Protein AF-A0A9P8Y3V1-F1 (afdb_monomer_lite)

Secondary structure (DSSP, 8-state):
----------SS-S------EEEEEEEEEETTEEEEEEEEEETTT--EEEESS--PPBT--EEEEEEETTS-EEEEEEEE-TTS-EEEE-TTTTTS-EEEE-SSSPEEE---

Foldseek 3Di:
DDDDPPDPPPDPDDDLQAFFWKWAWAFDQDPVGTFTKIWIAGPVVRKIWIWGRDDADAPDKDKTWIAIPPGDIFIKIWHAHPQRKIWIFRPCPRSGDIDIGHDNDIDGDHDD

Radius of gyration: 18.42 Å; chains: 1; bounding box: 37×36×63 Å

Structure (mmCIF, N/CA/C/O backbone):
data_AF-A0A9P8Y3V1-F1
#
_entry.id   AF-A0A9P8Y3V1-F1
#
loop_
_atom_site.group_PDB
_atom_site.id
_atom_site.type_symbol
_atom_site.label_atom_id
_atom_site.label_alt_id
_a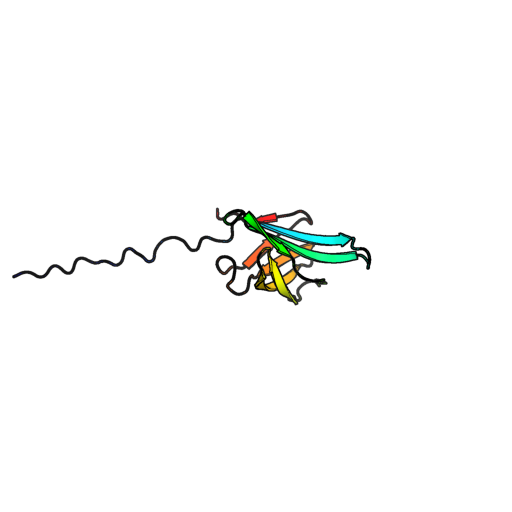tom_site.label_comp_id
_atom_site.label_asym_id
_atom_site.label_entity_id
_atom_site.label_seq_id
_atom_site.pdbx_PDB_ins_code
_atom_site.Cartn_x
_atom_site.Cartn_y
_atom_site.Cartn_z
_atom_site.occupancy
_atom_site.B_iso_or_equiv
_atom_site.auth_seq_id
_atom_site.auth_comp_id
_atom_site.auth_asym_id
_atom_site.auth_atom_id
_atom_site.pdbx_PDB_model_num
ATOM 1 N N . MET A 1 1 ? -26.034 -18.910 51.203 1.00 37.66 1 MET A N 1
ATOM 2 C CA . MET A 1 1 ? -26.224 -17.896 50.142 1.00 37.66 1 MET A CA 1
ATOM 3 C C . MET A 1 1 ? -25.480 -18.393 48.908 1.00 37.66 1 MET A C 1
ATOM 5 O O . MET A 1 1 ? -24.296 -18.677 49.018 1.00 37.66 1 MET A O 1
ATOM 9 N N . LYS A 1 2 ? -26.186 -18.654 47.800 1.00 36.78 2 LYS A N 1
ATOM 10 C CA . LYS A 1 2 ? -25.621 -19.225 46.563 1.00 36.78 2 LYS A CA 1
ATOM 11 C C . LYS A 1 2 ? -25.030 -18.093 45.716 1.00 36.78 2 LYS A C 1
ATOM 13 O O . LYS A 1 2 ? -25.787 -17.283 45.194 1.00 36.78 2 LYS A O 1
ATOM 18 N N . ALA A 1 3 ? -23.707 -18.036 45.593 1.00 43.38 3 ALA A N 1
ATOM 19 C CA . ALA A 1 3 ? -23.037 -17.132 44.664 1.00 43.38 3 ALA A CA 1
ATOM 20 C C . ALA A 1 3 ? -23.077 -17.749 43.257 1.00 43.38 3 ALA A C 1
ATOM 22 O O . ALA A 1 3 ? -22.376 -18.719 42.983 1.00 43.38 3 ALA A O 1
ATOM 23 N N . SER A 1 4 ? -23.932 -17.214 42.383 1.00 46.34 4 SER A N 1
ATOM 24 C CA . SER A 1 4 ? -23.849 -17.477 40.944 1.00 46.34 4 SER A CA 1
ATOM 25 C C . SER A 1 4 ? -22.900 -16.450 40.335 1.00 46.34 4 SER A C 1
ATOM 27 O O . SER A 1 4 ? -23.294 -15.311 40.099 1.00 46.34 4 SER A O 1
ATOM 29 N N . LEU A 1 5 ? -21.645 -16.840 40.105 1.00 47.81 5 LEU A N 1
ATOM 30 C CA . LEU A 1 5 ? -20.755 -16.123 39.194 1.00 47.81 5 LEU A CA 1
ATOM 31 C C . LEU A 1 5 ? -21.188 -16.465 37.766 1.00 47.81 5 LEU A C 1
ATOM 33 O O . LEU A 1 5 ? -20.712 -17.424 37.164 1.00 47.81 5 LEU A O 1
ATOM 37 N N . ALA A 1 6 ? -22.159 -15.707 37.259 1.00 50.81 6 ALA A N 1
ATOM 38 C CA . ALA A 1 6 ? -22.526 -15.725 35.855 1.00 50.81 6 ALA A CA 1
ATOM 39 C C . ALA A 1 6 ? -21.402 -15.062 35.044 1.00 50.81 6 ALA A C 1
ATOM 41 O O . ALA A 1 6 ? -21.209 -13.852 35.067 1.00 50.81 6 ALA A O 1
ATOM 42 N N . THR A 1 7 ? -20.627 -15.922 34.398 1.00 52.41 7 THR A N 1
ATOM 43 C CA . THR A 1 7 ? -19.910 -15.783 33.130 1.00 52.41 7 THR A CA 1
ATOM 44 C C . THR A 1 7 ? -20.125 -14.460 32.372 1.00 52.41 7 THR A C 1
ATOM 46 O O . THR A 1 7 ? -20.916 -14.393 31.436 1.00 52.41 7 THR A O 1
ATOM 49 N N . SER A 1 8 ? -19.346 -13.425 32.689 1.00 48.59 8 SER A N 1
ATOM 50 C CA . SER A 1 8 ? -19.129 -12.277 31.792 1.00 48.59 8 SER A CA 1
ATOM 51 C C . SER A 1 8 ? -17.883 -12.525 30.941 1.00 48.59 8 SER A C 1
ATOM 53 O O . SER A 1 8 ? -16.865 -11.858 31.091 1.00 48.59 8 SER A O 1
ATOM 55 N N . LEU A 1 9 ? -17.955 -13.529 30.064 1.00 46.97 9 LEU A N 1
ATOM 56 C CA . LEU A 1 9 ? -16.951 -13.801 29.027 1.00 46.97 9 LEU A CA 1
ATOM 57 C C . LEU A 1 9 ? -17.579 -13.595 27.636 1.00 46.97 9 LEU A C 1
ATOM 59 O O . LEU A 1 9 ? -17.531 -14.465 26.776 1.00 46.97 9 LEU A O 1
ATOM 63 N N . ALA A 1 10 ? -18.241 -12.453 27.442 1.00 45.28 10 ALA A N 1
ATOM 64 C CA . ALA A 1 10 ? -18.949 -12.103 26.206 1.00 45.28 10 ALA A CA 1
ATOM 65 C C . ALA A 1 10 ? -18.579 -10.694 25.704 1.00 45.28 10 ALA A C 1
ATOM 67 O O . ALA A 1 10 ? -19.444 -9.934 25.286 1.00 45.28 10 ALA A O 1
ATOM 68 N N . ALA A 1 11 ? -17.296 -10.323 25.774 1.00 45.16 11 ALA A N 1
ATOM 69 C CA . ALA A 1 11 ? -16.810 -9.034 25.262 1.00 45.16 11 ALA A CA 1
ATOM 70 C C . ALA A 1 11 ? -15.463 -9.129 24.521 1.00 45.16 11 ALA A C 1
ATOM 72 O O . ALA A 1 11 ? -14.734 -8.148 24.445 1.00 45.16 11 ALA A O 1
ATOM 73 N N . LEU A 1 12 ? -15.117 -10.304 23.981 1.00 40.50 12 LEU A N 1
ATOM 74 C CA . LEU A 1 12 ? -13.928 -10.476 23.134 1.00 40.50 12 LEU A CA 1
ATOM 75 C C . LEU A 1 12 ? -14.242 -11.283 21.863 1.00 40.50 12 LEU A C 1
ATOM 77 O O . LEU A 1 12 ? -13.436 -12.083 21.399 1.00 40.50 12 LEU A O 1
ATOM 81 N N . VAL A 1 13 ? -15.451 -11.116 21.322 1.00 45.47 13 VAL A N 1
ATOM 82 C CA . VAL A 1 13 ? -15.849 -11.710 20.041 1.00 45.47 13 VAL A CA 1
ATOM 83 C C . VAL A 1 13 ? -16.586 -10.642 19.237 1.00 45.47 13 VAL A C 1
ATOM 85 O O . VAL A 1 13 ? -17.667 -10.213 19.626 1.00 45.47 13 VAL A O 1
ATOM 88 N N . GLY A 1 14 ? -15.968 -10.205 18.141 1.00 39.09 14 GLY A N 1
ATOM 89 C CA . GLY A 1 14 ? -16.424 -9.108 17.284 1.00 39.09 14 GLY A CA 1
ATOM 90 C C . GLY A 1 14 ? -15.680 -7.822 17.645 1.00 39.09 14 GLY A C 1
ATOM 91 O O . GLY A 1 14 ? -15.894 -7.269 18.710 1.00 39.09 14 GLY A O 1
ATOM 92 N N . ILE A 1 15 ? -14.781 -7.266 16.841 1.00 38.34 15 ILE A N 1
ATOM 93 C CA . ILE A 1 15 ? -14.634 -7.330 15.392 1.00 38.34 15 ILE A CA 1
ATOM 94 C C . ILE A 1 15 ? -13.144 -7.044 15.153 1.00 38.34 15 ILE A C 1
ATOM 96 O O . ILE A 1 15 ? -12.707 -5.922 15.396 1.00 38.34 15 ILE A O 1
ATOM 100 N N . ALA A 1 16 ? -12.355 -8.031 14.721 1.00 42.56 16 ALA A N 1
ATOM 101 C CA . ALA A 1 16 ? -11.194 -7.708 13.894 1.00 42.56 16 ALA A CA 1
ATOM 102 C C . ALA A 1 16 ? -11.814 -7.143 12.614 1.00 42.56 16 ALA A C 1
ATOM 104 O O . ALA A 1 16 ? -12.346 -7.894 11.791 1.00 42.56 16 ALA A O 1
ATOM 105 N N . SER A 1 17 ? -11.990 -5.822 12.573 1.00 49.91 17 SER A N 1
ATOM 106 C CA . SER A 1 17 ? -12.606 -5.159 11.430 1.00 49.91 17 SER A CA 1
ATOM 107 C C . SER A 1 17 ? -11.554 -5.129 10.343 1.00 49.91 17 SER A C 1
ATOM 109 O O . SER A 1 17 ? -10.873 -4.117 10.205 1.00 49.91 17 SER A O 1
ATOM 111 N N . ALA A 1 18 ? -11.402 -6.244 9.622 1.00 59.22 18 ALA A N 1
ATOM 112 C CA . ALA A 1 18 ? -10.451 -6.350 8.527 1.00 59.22 18 ALA A CA 1
ATOM 113 C C . ALA A 1 18 ? -10.577 -5.099 7.656 1.00 59.22 18 ALA A C 1
ATOM 115 O O . ALA A 1 18 ? -11.702 -4.696 7.335 1.00 59.22 18 ALA A O 1
ATOM 116 N N . PHE A 1 19 ? -9.441 -4.469 7.346 1.00 70.69 19 PHE A N 1
ATOM 117 C CA . PHE A 1 19 ? -9.382 -3.250 6.545 1.00 70.69 19 PHE A CA 1
ATOM 118 C C . PHE A 1 19 ? -10.410 -3.305 5.418 1.00 70.69 19 PHE A C 1
ATOM 120 O O . PHE A 1 19 ? -10.373 -4.216 4.589 1.00 70.69 19 PHE A O 1
ATOM 127 N N . GLN A 1 20 ? -11.316 -2.329 5.408 1.00 77.06 20 GLN A N 1
ATOM 128 C CA . GLN A 1 20 ? -12.293 -2.174 4.348 1.00 77.06 20 GLN A CA 1
ATOM 129 C C . GLN A 1 20 ? -11.877 -0.991 3.497 1.00 77.06 20 GLN A C 1
ATOM 131 O O . GLN A 1 20 ? -12.130 0.166 3.836 1.00 77.06 20 GLN A O 1
ATOM 136 N N . GLY A 1 21 ? -11.231 -1.269 2.377 1.00 82.44 21 GLY A N 1
ATOM 137 C CA . GLY A 1 21 ? -10.658 -0.190 1.605 1.00 82.44 21 GLY A CA 1
ATOM 138 C C . GLY A 1 21 ? -10.043 -0.616 0.297 1.00 82.44 21 GLY A C 1
ATOM 139 O O . GLY A 1 21 ? -10.021 -1.784 -0.066 1.00 82.44 21 GLY A O 1
ATOM 140 N N . GLN A 1 22 ? -9.530 0.366 -0.423 1.00 87.06 22 GLN A N 1
ATOM 141 C CA . GLN A 1 22 ? -8.916 0.161 -1.718 1.00 87.06 22 GLN A CA 1
ATOM 142 C C . GLN A 1 22 ? -7.405 0.294 -1.620 1.00 87.06 22 GLN A C 1
ATOM 144 O O . GLN A 1 22 ? -6.906 1.245 -1.023 1.00 87.06 22 GLN A O 1
ATOM 149 N N . VAL A 1 23 ? -6.687 -0.634 -2.243 1.00 86.19 23 VAL A N 1
ATOM 150 C CA . VAL A 1 23 ? -5.233 -0.579 -2.404 1.00 86.19 23 VAL A CA 1
ATOM 151 C C . VAL A 1 23 ? -4.900 -0.524 -3.884 1.00 86.19 23 VAL A C 1
ATOM 153 O O . VAL A 1 23 ? -5.451 -1.266 -4.695 1.00 86.19 23 VAL A O 1
ATOM 156 N N . ASP A 1 24 ? -3.978 0.361 -4.227 1.00 86.31 24 ASP A N 1
ATOM 157 C CA . ASP A 1 24 ? -3.531 0.619 -5.584 1.00 86.31 24 ASP A CA 1
ATOM 158 C C . ASP A 1 24 ? -2.009 0.798 -5.604 1.00 86.31 24 ASP A C 1
ATOM 160 O O . ASP A 1 24 ? -1.421 1.362 -4.680 1.00 86.31 24 ASP A O 1
ATOM 164 N N . TYR A 1 25 ? -1.363 0.309 -6.659 1.00 85.81 25 TYR A N 1
ATOM 165 C CA . TYR A 1 25 ? 0.061 0.521 -6.901 1.00 85.81 25 TYR A CA 1
ATOM 166 C C . TYR A 1 25 ? 0.211 1.208 -8.245 1.00 85.81 25 TYR A C 1
ATOM 168 O O . TYR A 1 25 ? 0.100 0.581 -9.301 1.00 85.81 25 TYR A O 1
ATOM 176 N N . ARG A 1 26 ? 0.461 2.512 -8.193 1.00 80.69 26 ARG A N 1
ATOM 177 C CA . ARG A 1 26 ? 0.465 3.370 -9.373 1.00 80.69 26 ARG A CA 1
ATOM 178 C C . ARG A 1 26 ? 1.711 4.218 -9.438 1.00 80.69 26 ARG A C 1
ATOM 180 O O . ARG A 1 26 ? 2.302 4.588 -8.427 1.00 80.69 26 ARG A O 1
ATOM 187 N N . VAL A 1 27 ? 2.076 4.571 -10.658 1.00 73.75 27 VAL A N 1
ATOM 188 C CA . VAL A 1 27 ? 3.113 5.559 -10.921 1.00 73.75 27 VAL A CA 1
ATOM 189 C C . VAL A 1 27 ? 2.518 6.942 -10.703 1.00 73.75 27 VAL A C 1
ATOM 191 O O . VAL A 1 27 ? 1.604 7.346 -11.417 1.00 73.75 27 VAL A O 1
ATOM 194 N N . SER A 1 28 ? 3.028 7.665 -9.707 1.00 68.38 28 SER A N 1
ATOM 195 C CA . SER A 1 28 ? 2.787 9.100 -9.621 1.00 68.38 28 SER A CA 1
ATOM 196 C C . SER A 1 28 ? 3.608 9.789 -10.697 1.00 68.38 28 SER A C 1
ATOM 198 O O . SER A 1 28 ? 4.837 9.715 -10.679 1.00 68.38 28 SER A O 1
ATOM 200 N N . THR A 1 29 ? 2.946 10.478 -11.616 1.00 60.16 29 THR A N 1
ATOM 201 C CA . THR A 1 29 ? 3.590 11.448 -12.504 1.00 60.16 29 THR A CA 1
ATOM 202 C C . THR A 1 29 ? 3.730 12.765 -11.741 1.00 60.16 29 THR A C 1
ATOM 204 O O . THR A 1 29 ? 2.851 13.623 -11.809 1.00 60.16 29 THR A O 1
ATOM 207 N N . GLY A 1 30 ? 4.791 12.893 -10.942 1.00 55.72 30 GLY A N 1
ATOM 208 C CA . GLY A 1 30 ? 5.176 14.161 -10.314 1.00 55.72 30 GLY A CA 1
ATOM 209 C C . GLY A 1 30 ? 6.173 14.941 -11.179 1.00 55.72 30 GLY A C 1
ATOM 210 O O . GLY A 1 30 ? 6.747 14.386 -12.115 1.00 55.72 30 GLY A O 1
ATOM 211 N N . SER A 1 31 ? 6.427 16.212 -10.842 1.00 49.91 31 SER A N 1
ATOM 212 C CA . SER A 1 31 ? 7.374 17.086 -11.567 1.00 49.91 31 SER A CA 1
ATOM 213 C C . SER A 1 31 ? 8.818 16.559 -11.633 1.00 49.91 31 SER A C 1
ATOM 215 O O . SER A 1 31 ? 9.579 17.012 -12.480 1.00 49.91 31 SER A O 1
ATOM 217 N N . GLU A 1 32 ? 9.193 15.592 -10.787 1.00 54.03 32 GLU A N 1
ATOM 218 C CA . GLU A 1 32 ? 10.520 14.949 -10.763 1.00 54.03 32 GLU A CA 1
ATOM 219 C C . GLU A 1 32 ? 10.505 13.496 -11.280 1.00 54.03 32 GLU A C 1
ATOM 221 O O . GLU A 1 32 ? 11.396 12.703 -10.979 1.00 54.03 32 GLU A O 1
ATOM 226 N N . GLY A 1 33 ? 9.498 13.132 -12.079 1.00 56.28 33 GLY A N 1
ATOM 227 C CA . GLY A 1 33 ? 9.455 11.863 -12.802 1.00 56.28 33 GLY A CA 1
ATOM 228 C C . GLY A 1 33 ? 8.430 10.851 -12.291 1.00 56.28 33 GLY A C 1
ATOM 229 O O . GLY A 1 33 ? 7.601 11.115 -11.418 1.00 56.28 33 GLY A O 1
ATOM 230 N N . ASN A 1 34 ? 8.481 9.676 -12.917 1.00 66.25 34 ASN A N 1
ATOM 231 C CA . ASN A 1 34 ? 7.572 8.554 -12.713 1.00 66.25 34 ASN A CA 1
ATOM 232 C C . ASN A 1 34 ? 7.956 7.767 -11.457 1.00 66.25 34 ASN A C 1
ATOM 234 O O . ASN A 1 34 ? 8.718 6.804 -11.540 1.00 66.25 34 ASN A O 1
ATOM 238 N N . ASN A 1 35 ? 7.409 8.153 -10.304 1.00 82.12 35 ASN A N 1
ATOM 239 C CA . ASN A 1 35 ? 7.690 7.481 -9.038 1.00 82.12 35 ASN A CA 1
ATOM 240 C C . ASN A 1 35 ? 6.536 6.537 -8.663 1.00 82.12 35 ASN A C 1
ATOM 242 O O . ASN A 1 35 ? 5.448 7.012 -8.320 1.00 82.12 35 ASN A O 1
ATOM 246 N N . PRO A 1 36 ? 6.728 5.207 -8.734 1.00 85.69 36 PRO A N 1
ATOM 247 C CA . PRO A 1 36 ? 5.722 4.258 -8.281 1.00 85.69 36 PRO A CA 1
ATOM 248 C C . PRO A 1 36 ? 5.479 4.406 -6.781 1.00 85.69 36 PRO A C 1
ATOM 250 O O . PRO A 1 36 ? 6.420 4.569 -6.014 1.00 85.69 36 PRO A O 1
ATOM 253 N N . GLN A 1 37 ? 4.221 4.346 -6.362 1.00 88.75 37 GLN A N 1
ATOM 254 C CA . GLN A 1 37 ? 3.804 4.466 -4.968 1.00 88.75 37 GLN A CA 1
ATOM 255 C C . GLN A 1 37 ? 2.608 3.557 -4.685 1.00 88.75 37 GLN A C 1
ATOM 257 O O . GLN A 1 37 ? 1.799 3.265 -5.571 1.00 88.75 37 GLN A O 1
ATOM 262 N N . LEU A 1 38 ? 2.487 3.132 -3.430 1.00 88.38 38 LEU A N 1
ATOM 263 C CA . LEU A 1 38 ? 1.267 2.536 -2.910 1.00 88.38 38 LEU A CA 1
ATOM 264 C C . LEU A 1 38 ? 0.302 3.637 -2.503 1.00 88.38 38 LEU A C 1
ATOM 266 O O . LEU A 1 38 ? 0.674 4.612 -1.850 1.00 88.38 38 LEU A O 1
ATOM 270 N N . HIS A 1 39 ? -0.952 3.431 -2.855 1.00 88.94 39 HIS A N 1
ATOM 271 C CA . HIS A 1 39 ? -2.055 4.288 -2.497 1.00 88.94 39 HIS A CA 1
ATOM 2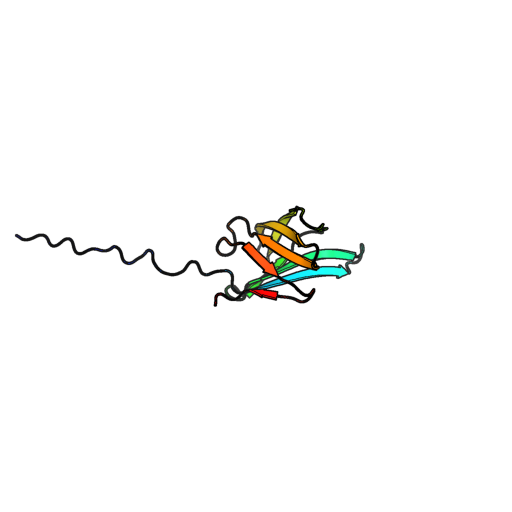72 C C . HIS A 1 39 ? -3.133 3.449 -1.828 1.00 88.94 39 HIS A C 1
ATOM 274 O O . HIS A 1 39 ? -3.536 2.409 -2.345 1.00 88.94 39 HIS A O 1
ATOM 280 N N . ILE A 1 40 ? -3.578 3.899 -0.662 1.00 87.12 40 ILE A N 1
ATOM 281 C CA . ILE A 1 40 ? -4.523 3.174 0.175 1.00 87.12 40 ILE A CA 1
ATOM 282 C C . ILE A 1 40 ? -5.640 4.118 0.561 1.00 87.12 40 ILE A C 1
ATOM 284 O O . ILE A 1 40 ? -5.383 5.214 1.052 1.00 87.12 40 ILE A O 1
ATOM 288 N N . ARG A 1 41 ? -6.879 3.679 0.395 1.00 87.81 41 ARG A N 1
ATOM 289 C CA . ARG A 1 41 ? -8.048 4.396 0.882 1.00 87.81 41 ARG A CA 1
ATOM 290 C C . ARG A 1 41 ? -8.820 3.514 1.836 1.00 87.81 41 ARG A C 1
ATOM 292 O O . ARG A 1 41 ? -9.330 2.485 1.417 1.00 87.81 41 ARG A O 1
ATOM 299 N N . ASP A 1 42 ? -8.918 3.941 3.083 1.00 85.00 42 ASP A N 1
ATOM 300 C CA . ASP A 1 42 ? -9.771 3.302 4.074 1.00 85.00 42 ASP A CA 1
ATOM 301 C C . ASP A 1 42 ? -11.190 3.867 3.962 1.00 85.00 42 ASP A C 1
ATOM 303 O O . ASP A 1 42 ? -11.405 5.073 4.115 1.00 85.00 42 ASP A O 1
ATOM 307 N N . TYR A 1 43 ? -12.169 3.013 3.671 1.00 83.69 43 TYR A N 1
ATOM 308 C CA . TYR A 1 43 ? -13.564 3.432 3.568 1.00 83.69 43 TYR A CA 1
ATOM 309 C C . TYR A 1 43 ? -14.223 3.612 4.935 1.00 83.69 43 TYR A C 1
ATOM 311 O O . TYR A 1 43 ? -15.173 4.388 5.023 1.00 83.69 43 TYR A O 1
ATOM 319 N N . ASN A 1 44 ? -13.705 2.975 5.992 1.00 78.88 44 ASN A N 1
ATOM 320 C CA . ASN A 1 44 ? -14.255 3.128 7.340 1.00 78.88 44 ASN A CA 1
ATOM 321 C C . ASN A 1 44 ? -13.963 4.511 7.920 1.00 78.88 44 ASN A C 1
ATOM 323 O O . ASN A 1 44 ? -14.867 5.176 8.421 1.00 78.88 44 ASN A O 1
ATOM 327 N N . THR A 1 45 ? -12.713 4.969 7.838 1.00 80.75 45 THR A N 1
ATOM 328 C CA . THR A 1 45 ? -12.344 6.304 8.338 1.00 80.75 45 THR A CA 1
ATOM 329 C C . THR A 1 45 ? -12.460 7.401 7.279 1.00 80.75 45 THR A C 1
ATOM 331 O O . THR A 1 45 ? -12.396 8.582 7.612 1.00 80.75 45 THR A O 1
ATOM 334 N N . GLY A 1 46 ? -12.593 7.040 5.998 1.00 83.88 46 GLY A N 1
ATOM 335 C CA . GLY A 1 46 ? -12.504 7.978 4.875 1.00 83.88 46 GLY A CA 1
ATOM 336 C C . GLY A 1 46 ? -11.079 8.478 4.603 1.00 83.88 46 GLY A C 1
ATOM 337 O O . GLY A 1 46 ? -10.882 9.316 3.719 1.00 83.88 46 GLY A O 1
ATOM 338 N N . SER A 1 47 ? -10.088 7.973 5.342 1.00 85.56 47 SER A N 1
ATOM 339 C CA . SER A 1 47 ? -8.695 8.393 5.241 1.00 85.56 47 SER A CA 1
ATOM 340 C C . SER A 1 47 ? -8.030 7.831 3.994 1.00 85.56 47 SER A C 1
ATOM 342 O O . SER A 1 47 ? -8.344 6.743 3.509 1.00 85.56 47 SER A O 1
ATOM 344 N N . THR A 1 48 ? -7.067 8.583 3.474 1.00 89.31 48 THR A N 1
ATOM 345 C CA . THR A 1 48 ? -6.227 8.147 2.362 1.00 89.31 48 THR A CA 1
ATOM 346 C C . THR A 1 48 ? -4.766 8.224 2.772 1.00 89.31 48 THR A C 1
ATOM 348 O O . THR A 1 48 ? -4.346 9.213 3.374 1.00 89.31 48 THR A O 1
ATOM 351 N N . TYR A 1 49 ? -4.009 7.187 2.431 1.00 88.69 49 TYR A N 1
ATOM 352 C CA . TYR A 1 49 ? -2.607 7.020 2.766 1.00 88.69 49 TYR A CA 1
ATOM 353 C C . TYR A 1 49 ? -1.780 6.773 1.509 1.00 88.69 49 TYR A C 1
ATOM 355 O O . TYR A 1 49 ? -2.206 6.065 0.593 1.00 88.69 49 TYR A O 1
ATOM 363 N N . TYR A 1 50 ? -0.572 7.321 1.495 1.00 89.44 50 TYR A N 1
ATOM 364 C CA . TYR A 1 50 ? 0.373 7.187 0.393 1.00 89.44 50 TYR A CA 1
ATOM 365 C C . TYR A 1 50 ? 1.720 6.736 0.926 1.00 89.44 50 TYR A C 1
ATOM 367 O O . TYR A 1 50 ? 2.139 7.167 2.002 1.00 89.44 50 TYR A O 1
ATOM 375 N N . SER A 1 51 ? 2.399 5.874 0.181 1.00 89.62 51 SER A N 1
ATOM 376 C CA . SER A 1 51 ? 3.810 5.618 0.432 1.00 89.62 51 SER A CA 1
ATOM 377 C C . SER A 1 51 ? 4.680 6.679 -0.238 1.00 89.62 51 SER A C 1
ATOM 379 O O . SER A 1 51 ? 4.270 7.326 -1.200 1.00 89.62 51 SER A O 1
ATOM 381 N N . GLY A 1 52 ? 5.939 6.777 0.190 1.00 86.56 52 GLY A N 1
ATOM 382 C CA . GLY A 1 52 ? 6.983 7.347 -0.665 1.00 86.56 52 GLY A CA 1
ATOM 383 C C . GLY A 1 52 ? 7.199 6.519 -1.943 1.00 86.56 52 GLY A C 1
ATOM 384 O O . GLY A 1 52 ? 6.543 5.491 -2.154 1.00 86.56 52 GLY A O 1
ATOM 385 N N . ALA A 1 53 ? 8.150 6.945 -2.781 1.00 87.88 53 ALA A N 1
ATOM 386 C CA . ALA A 1 53 ? 8.548 6.189 -3.967 1.00 87.88 53 ALA A CA 1
ATOM 387 C C . ALA A 1 53 ? 8.964 4.757 -3.581 1.00 87.88 53 ALA A C 1
ATOM 389 O O . ALA A 1 53 ? 9.848 4.556 -2.747 1.00 87.88 53 ALA A O 1
ATOM 390 N N . LEU A 1 54 ? 8.308 3.765 -4.179 1.00 87.69 54 LEU A N 1
ATOM 391 C CA . LEU A 1 54 ? 8.435 2.358 -3.835 1.00 87.69 54 LEU A CA 1
ATOM 392 C C . LEU A 1 54 ? 8.520 1.505 -5.100 1.00 87.69 54 LEU A C 1
ATOM 394 O O . LEU A 1 54 ? 7.526 1.256 -5.782 1.00 87.69 54 LEU A O 1
ATOM 398 N N . TYR A 1 55 ? 9.718 1.006 -5.387 1.00 88.06 55 TYR A N 1
ATOM 399 C CA . TYR A 1 55 ? 9.976 0.102 -6.503 1.00 88.06 55 TYR A CA 1
ATOM 400 C C . TYR A 1 55 ? 9.835 -1.348 -6.034 1.00 88.06 55 TYR A C 1
ATOM 402 O O . TYR A 1 55 ? 10.649 -1.840 -5.249 1.00 88.06 55 TYR A O 1
ATOM 410 N N . LEU A 1 56 ? 8.774 -2.020 -6.489 1.00 86.62 56 LEU A N 1
ATOM 411 C CA . LEU A 1 56 ? 8.474 -3.396 -6.105 1.00 86.62 56 LEU A CA 1
ATOM 412 C C . LEU A 1 56 ? 9.030 -4.387 -7.129 1.00 86.62 56 LEU A C 1
ATOM 414 O O . LEU A 1 56 ? 8.691 -4.325 -8.312 1.00 86.62 56 LEU A O 1
ATOM 418 N N . ASN A 1 57 ? 9.822 -5.342 -6.644 1.00 85.56 57 ASN A N 1
ATOM 419 C CA . ASN A 1 57 ? 10.316 -6.468 -7.430 1.00 85.56 57 ASN A CA 1
ATOM 420 C C . ASN A 1 57 ? 9.451 -7.719 -7.196 1.00 85.56 57 ASN A C 1
ATOM 422 O O . ASN A 1 57 ? 8.810 -7.826 -6.142 1.00 85.56 57 ASN A O 1
ATOM 426 N N . PRO A 1 58 ? 9.432 -8.669 -8.152 1.00 84.75 58 PRO A N 1
ATOM 427 C CA . PRO A 1 58 ? 8.830 -9.980 -7.951 1.00 84.75 58 PRO A CA 1
ATOM 428 C C . PRO A 1 58 ? 9.424 -10.679 -6.725 1.00 84.75 58 PRO A C 1
ATOM 430 O O . PRO A 1 58 ? 10.640 -10.794 -6.606 1.00 84.75 58 PRO A O 1
ATOM 433 N N . ASP A 1 59 ? 8.558 -11.131 -5.822 1.00 80.94 59 ASP A N 1
ATOM 434 C CA . ASP A 1 59 ? 8.889 -11.966 -4.661 1.00 80.94 59 ASP A CA 1
ATOM 435 C C . ASP A 1 59 ? 9.843 -11.352 -3.621 1.00 80.94 59 ASP A C 1
ATOM 437 O O . ASP A 1 59 ? 10.250 -12.026 -2.675 1.00 80.94 59 ASP A O 1
ATOM 441 N N . GLU A 1 60 ? 10.099 -10.046 -3.703 1.00 91.06 60 GLU A N 1
ATOM 442 C CA . GLU A 1 60 ? 10.913 -9.304 -2.741 1.00 91.06 60 GLU A CA 1
ATOM 443 C C . GLU A 1 60 ? 10.053 -8.322 -1.934 1.00 91.06 60 GLU A C 1
ATOM 445 O O . GLU A 1 60 ? 9.453 -7.393 -2.481 1.00 91.06 60 GLU A O 1
ATOM 450 N N . TRP A 1 61 ? 10.003 -8.511 -0.613 1.00 90.56 61 TRP A N 1
ATOM 451 C CA . TRP A 1 61 ? 9.332 -7.576 0.291 1.00 90.56 61 TRP A CA 1
ATOM 452 C C . TRP A 1 61 ? 10.127 -6.280 0.431 1.00 90.56 61 TRP A C 1
ATOM 454 O O . TRP A 1 61 ? 11.313 -6.281 0.761 1.00 90.56 61 TRP A O 1
ATOM 464 N N . ARG A 1 62 ? 9.441 -5.157 0.238 1.00 92.25 62 ARG A N 1
ATOM 465 C CA . ARG A 1 62 ? 9.952 -3.810 0.467 1.00 92.25 62 ARG A CA 1
ATOM 466 C C . ARG A 1 62 ? 9.193 -3.165 1.607 1.00 92.25 62 ARG A C 1
ATOM 468 O O . ARG A 1 62 ? 7.970 -3.072 1.558 1.00 92.25 62 ARG A O 1
ATOM 475 N N . ASN A 1 63 ? 9.932 -2.707 2.609 1.00 92.38 63 ASN A N 1
ATOM 476 C CA . ASN A 1 63 ? 9.378 -1.911 3.694 1.00 92.38 63 ASN A CA 1
ATOM 477 C C . ASN A 1 63 ? 9.128 -0.483 3.207 1.00 92.38 63 ASN A C 1
ATOM 479 O O . ASN A 1 63 ? 9.885 0.053 2.398 1.00 92.38 63 ASN A O 1
ATOM 483 N N . THR A 1 64 ? 8.076 0.130 3.722 1.00 91.12 64 THR A N 1
ATOM 484 C CA . THR A 1 64 ? 7.716 1.516 3.460 1.00 91.12 64 THR A CA 1
ATOM 485 C C . THR A 1 64 ? 6.953 2.091 4.651 1.00 91.12 64 THR A C 1
ATOM 487 O O . THR A 1 64 ? 6.584 1.370 5.579 1.00 91.12 64 THR A O 1
ATOM 490 N N . TYR A 1 65 ? 6.715 3.395 4.629 1.00 91.12 65 TYR A N 1
ATOM 491 C CA . TYR A 1 65 ? 5.805 4.054 5.555 1.00 91.12 65 TYR A CA 1
ATOM 492 C C . TYR A 1 65 ? 4.640 4.628 4.770 1.00 91.12 65 TYR A C 1
ATOM 494 O O . TYR A 1 65 ? 4.829 5.265 3.734 1.00 91.12 65 TYR A O 1
ATOM 502 N N . MET A 1 66 ? 3.441 4.375 5.275 1.00 89.94 66 MET A N 1
ATOM 503 C CA . MET A 1 66 ? 2.212 4.959 4.774 1.00 89.94 66 MET A CA 1
ATOM 504 C C . MET A 1 66 ? 1.952 6.246 5.542 1.00 89.94 66 MET A C 1
ATOM 506 O O . MET A 1 66 ? 1.920 6.232 6.772 1.00 89.94 66 MET A O 1
ATOM 510 N N . THR A 1 67 ? 1.748 7.337 4.816 1.00 90.44 67 THR A N 1
ATOM 511 C CA . THR A 1 67 ? 1.456 8.656 5.375 1.00 90.44 67 THR A CA 1
ATOM 512 C C . THR A 1 67 ? 0.060 9.087 4.977 1.00 90.44 67 THR A C 1
ATOM 514 O O . THR A 1 67 ? -0.278 9.099 3.792 1.00 90.44 67 THR A O 1
ATOM 517 N N . GLY A 1 68 ? -0.755 9.424 5.974 1.00 86.19 68 GLY A N 1
ATOM 518 C CA . GLY A 1 68 ? -2.130 9.873 5.795 1.00 86.19 68 GLY A CA 1
ATOM 519 C C . GLY A 1 68 ? -2.339 11.348 6.092 1.00 86.19 68 GLY A C 1
ATOM 520 O O . GLY A 1 68 ? -1.513 12.022 6.715 1.00 86.19 68 GLY A O 1
ATOM 521 N N . SER A 1 69 ? -3.507 11.845 5.690 1.00 70.88 69 SER A N 1
ATOM 522 C CA . SER A 1 69 ? -4.000 13.155 6.115 1.00 70.88 69 SER A CA 1
ATOM 523 C C . SER A 1 69 ? -4.096 13.223 7.644 1.00 70.88 69 SER A C 1
ATOM 525 O O . SER A 1 69 ? -4.635 12.315 8.272 1.00 70.88 69 SER A O 1
ATOM 527 N N . GLY A 1 70 ? -3.575 14.295 8.247 1.00 70.31 70 GLY A N 1
ATOM 528 C CA . GLY A 1 70 ? -3.539 14.464 9.707 1.00 70.31 70 GLY A CA 1
ATOM 529 C C . GLY A 1 70 ? -2.261 13.959 10.386 1.00 70.31 70 GLY A C 1
ATOM 530 O O . GLY A 1 70 ? -2.188 13.968 11.610 1.00 70.31 70 GLY A O 1
ATOM 531 N N . GLY A 1 71 ? -1.247 13.540 9.618 1.00 75.00 71 GLY A N 1
ATOM 532 C CA . GLY A 1 71 ? 0.067 13.155 10.152 1.00 75.00 71 GLY A CA 1
ATOM 533 C C . GLY A 1 71 ? 0.129 11.740 10.729 1.00 75.00 71 GLY A C 1
ATOM 534 O O . GLY A 1 71 ? 1.154 11.354 11.289 1.00 75.00 71 GLY A O 1
ATOM 535 N N . TYR A 1 72 ? -0.941 10.953 10.581 1.00 81.50 72 TYR A N 1
ATOM 536 C CA . TYR A 1 72 ? -0.917 9.538 10.927 1.00 81.50 72 TYR A CA 1
ATOM 537 C C . TYR A 1 72 ? 0.000 8.789 9.962 1.00 81.50 72 TYR A C 1
ATOM 539 O O . TYR A 1 72 ? -0.235 8.774 8.751 1.00 81.50 72 TYR A O 1
ATOM 547 N N . ASN A 1 73 ? 1.032 8.165 10.523 1.00 88.69 73 ASN A N 1
ATOM 548 C CA . ASN A 1 73 ? 2.013 7.383 9.793 1.00 88.69 73 ASN A CA 1
ATOM 549 C C . ASN A 1 73 ? 2.072 5.975 10.373 1.00 88.69 73 ASN A C 1
ATOM 551 O O . ASN A 1 73 ? 2.104 5.814 11.594 1.00 88.69 73 ASN A O 1
ATOM 555 N N . PHE A 1 74 ? 2.146 4.967 9.511 1.00 88.38 74 PHE A N 1
ATOM 556 C CA . PHE A 1 74 ? 2.316 3.582 9.940 1.00 88.38 74 PHE A CA 1
ATOM 557 C C . PHE A 1 74 ? 3.260 2.813 9.014 1.00 88.38 74 PHE A C 1
ATOM 559 O O . PHE A 1 74 ? 3.324 3.108 7.816 1.00 88.38 74 PHE A O 1
ATOM 566 N N . PRO A 1 75 ? 4.025 1.844 9.547 1.00 90.75 75 PRO A N 1
ATOM 567 C CA . PRO A 1 75 ? 4.858 0.986 8.722 1.00 90.75 75 PRO A CA 1
ATOM 568 C C . PRO A 1 75 ? 3.984 0.057 7.879 1.00 90.75 75 PRO A C 1
ATOM 570 O O . PRO A 1 75 ? 2.962 -0.445 8.332 1.00 90.75 75 PRO A O 1
ATOM 573 N N . ALA A 1 76 ? 4.416 -0.211 6.656 1.00 90.44 76 ALA A N 1
ATOM 574 C CA . ALA A 1 76 ? 3.845 -1.246 5.812 1.00 90.44 76 ALA A CA 1
ATOM 575 C C . ALA A 1 76 ? 4.965 -1.927 5.028 1.00 90.44 76 ALA A C 1
ATOM 577 O O . ALA A 1 76 ? 6.078 -1.414 4.906 1.00 90.44 76 ALA A O 1
ATOM 578 N N . ARG A 1 77 ? 4.676 -3.083 4.449 1.00 90.88 77 ARG A N 1
ATOM 579 C CA . ARG A 1 77 ? 5.544 -3.691 3.446 1.00 90.88 77 ARG A CA 1
ATOM 580 C C . ARG A 1 77 ? 4.720 -4.205 2.290 1.00 90.88 77 ARG A C 1
ATOM 582 O O . ARG A 1 77 ? 3.584 -4.634 2.473 1.00 90.88 77 ARG A O 1
ATOM 589 N N . ALA A 1 78 ? 5.302 -4.177 1.104 1.00 90.12 78 ALA A N 1
ATOM 590 C CA . ALA A 1 78 ? 4.671 -4.733 -0.075 1.00 90.12 78 ALA A CA 1
ATOM 591 C C . ALA A 1 78 ? 5.666 -5.491 -0.937 1.00 90.12 78 ALA A C 1
ATOM 593 O O . ALA A 1 78 ? 6.869 -5.236 -0.892 1.00 90.12 78 ALA A O 1
ATOM 594 N N . LYS A 1 79 ? 5.153 -6.417 -1.736 1.00 89.25 79 LYS A N 1
ATOM 595 C CA . LYS A 1 79 ? 5.907 -7.068 -2.806 1.00 89.25 79 LYS A CA 1
ATOM 596 C C . LYS A 1 79 ? 5.041 -7.183 -4.042 1.00 89.25 79 LYS A C 1
ATOM 598 O O . LYS A 1 79 ? 3.823 -7.322 -3.932 1.00 89.25 79 LYS A O 1
ATOM 603 N N . LYS A 1 80 ? 5.675 -7.173 -5.210 1.00 87.38 80 LYS A N 1
ATOM 604 C CA . LYS A 1 80 ? 5.010 -7.560 -6.451 1.00 87.38 80 LYS A CA 1
ATOM 605 C C . LYS A 1 80 ? 5.149 -9.074 -6.615 1.00 87.38 80 LYS A C 1
ATOM 607 O O . LYS A 1 80 ? 6.145 -9.647 -6.185 1.00 87.38 80 LYS A O 1
ATOM 612 N N . THR A 1 81 ? 4.179 -9.747 -7.212 1.00 84.12 81 THR A N 1
ATOM 613 C CA . THR A 1 81 ? 4.327 -11.138 -7.655 1.00 84.12 81 THR A CA 1
ATOM 614 C C . THR A 1 81 ? 4.749 -11.181 -9.115 1.00 84.12 81 THR A C 1
ATOM 616 O O . THR A 1 81 ? 4.542 -10.229 -9.874 1.00 84.12 81 THR A O 1
ATOM 619 N N . SER A 1 82 ? 5.276 -12.327 -9.536 1.00 80.81 82 SER A N 1
ATOM 620 C CA . SER A 1 82 ? 5.532 -12.646 -10.947 1.00 80.81 82 SER A CA 1
ATOM 621 C C . SER A 1 82 ? 4.291 -12.503 -11.847 1.00 80.81 82 SER A C 1
ATOM 623 O O . SER A 1 82 ? 4.421 -12.240 -13.038 1.00 80.81 82 SER A O 1
ATOM 625 N N . THR A 1 83 ? 3.086 -12.592 -11.276 1.00 79.56 83 THR A N 1
ATOM 626 C CA . THR A 1 83 ? 1.791 -12.417 -11.956 1.00 79.56 83 THR A CA 1
ATOM 627 C C . THR A 1 83 ? 1.269 -10.973 -11.967 1.00 79.56 83 THR A C 1
ATOM 629 O O . THR A 1 83 ? 0.092 -10.748 -12.233 1.00 79.56 83 THR A O 1
ATOM 632 N N . ASN A 1 84 ? 2.123 -9.976 -11.698 1.00 76.75 84 ASN A N 1
ATOM 633 C CA . ASN A 1 84 ? 1.749 -8.557 -11.583 1.00 76.75 84 ASN A CA 1
ATOM 634 C C . ASN A 1 84 ? 0.718 -8.247 -10.483 1.00 76.75 84 ASN A C 1
ATOM 636 O O . ASN A 1 84 ? 0.032 -7.227 -10.545 1.00 76.75 84 ASN A O 1
ATOM 640 N N . CYS A 1 85 ? 0.633 -9.087 -9.458 1.00 83.94 85 CYS A N 1
ATOM 641 C CA . CYS A 1 85 ? -0.162 -8.797 -8.275 1.00 83.94 85 CYS A CA 1
ATOM 642 C C . CYS A 1 85 ? 0.696 -8.108 -7.215 1.00 83.94 85 CYS A C 1
ATOM 644 O O . CYS A 1 85 ? 1.922 -8.187 -7.250 1.00 83.94 85 CYS A O 1
ATOM 646 N N . ILE A 1 86 ? 0.068 -7.433 -6.264 1.00 85.88 86 ILE A N 1
ATOM 647 C CA . ILE A 1 86 ? 0.724 -6.805 -5.126 1.00 85.88 86 ILE A CA 1
ATOM 648 C C . ILE A 1 86 ? 0.236 -7.499 -3.860 1.00 85.88 86 ILE A C 1
ATOM 650 O O . ILE A 1 86 ? -0.965 -7.667 -3.654 1.00 85.88 86 ILE A O 1
ATOM 654 N N . HIS A 1 87 ? 1.178 -7.903 -3.015 1.00 87.31 87 HIS A N 1
ATOM 655 C CA . HIS A 1 87 ? 0.894 -8.242 -1.627 1.00 87.31 87 HIS A CA 1
ATOM 656 C C . HIS A 1 87 ? 1.209 -7.024 -0.780 1.00 87.31 87 HIS A C 1
ATOM 658 O O . HIS A 1 87 ? 2.271 -6.429 -0.967 1.00 87.31 87 HIS A O 1
ATOM 664 N N . VAL A 1 88 ? 0.339 -6.697 0.168 1.00 87.06 88 VAL A N 1
ATOM 665 C CA . VAL A 1 88 ? 0.579 -5.632 1.141 1.00 87.06 88 VAL A CA 1
ATOM 666 C C . VAL A 1 88 ? 0.324 -6.156 2.542 1.00 87.06 88 VAL A C 1
ATOM 668 O O . VAL A 1 88 ? -0.624 -6.893 2.781 1.00 87.06 88 VAL A O 1
ATOM 671 N N . ASP A 1 89 ? 1.190 -5.783 3.465 1.00 88.44 89 ASP A N 1
ATOM 672 C CA . ASP A 1 89 ? 1.103 -6.108 4.879 1.00 88.44 89 ASP A CA 1
ATOM 673 C C . ASP A 1 89 ? 1.261 -4.798 5.651 1.00 88.44 89 ASP A C 1
ATOM 675 O O . ASP A 1 89 ? 2.290 -4.125 5.549 1.00 88.44 89 ASP A O 1
ATOM 679 N N . PHE A 1 90 ? 0.223 -4.421 6.396 1.00 86.12 90 PHE A N 1
ATOM 680 C CA . PHE A 1 90 ? 0.176 -3.164 7.148 1.00 86.12 90 PHE A CA 1
ATOM 681 C C . PHE A 1 90 ? 0.909 -3.224 8.491 1.00 86.12 90 PHE A C 1
ATOM 683 O O . PHE A 1 90 ? 0.789 -2.306 9.292 1.00 86.12 90 PHE A O 1
ATOM 690 N N . GLN A 1 91 ? 1.659 -4.297 8.760 1.00 87.00 91 GLN A N 1
ATOM 691 C CA . GLN A 1 91 ? 2.540 -4.445 9.923 1.00 87.00 91 GLN A CA 1
ATOM 692 C C . GLN A 1 91 ? 1.841 -4.144 11.262 1.00 87.00 91 GLN A C 1
ATOM 694 O O . GLN A 1 91 ? 2.448 -3.606 12.184 1.00 87.00 91 GLN A O 1
ATOM 699 N N . GLY A 1 92 ? 0.556 -4.489 11.370 1.00 78.25 92 GLY A N 1
ATOM 700 C CA . GLY A 1 92 ? -0.256 -4.240 12.563 1.00 78.25 92 GLY A CA 1
ATOM 701 C C . GLY A 1 92 ? -1.176 -3.017 12.487 1.00 78.25 92 GLY A C 1
ATOM 702 O O . GLY A 1 92 ? -2.046 -2.873 13.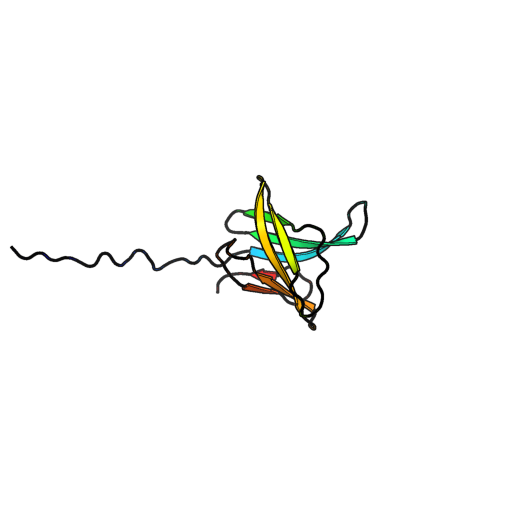341 1.00 78.25 92 GLY A O 1
ATOM 703 N N . ALA A 1 93 ? -1.032 -2.160 11.476 1.00 76.75 93 ALA A N 1
ATOM 704 C CA . ALA A 1 93 ? -1.951 -1.055 11.217 1.00 76.75 93 ALA A CA 1
ATOM 705 C C . ALA A 1 93 ? -3.194 -1.504 10.429 1.00 76.75 93 ALA A C 1
ATOM 707 O O . ALA A 1 93 ? -3.191 -2.570 9.814 1.00 76.75 93 ALA A O 1
ATOM 708 N N . LEU A 1 94 ? -4.240 -0.665 10.443 1.00 74.25 94 LEU A N 1
ATOM 709 C CA . LEU A 1 94 ? -5.499 -0.877 9.712 1.00 74.25 94 LEU A CA 1
ATOM 710 C C . LEU A 1 94 ? -6.123 -2.266 9.959 1.00 74.25 94 LEU A C 1
ATOM 712 O O . LEU A 1 94 ? -6.542 -2.926 9.016 1.00 74.25 94 LEU A O 1
ATOM 716 N N . ASP A 1 95 ? -6.162 -2.701 11.223 1.00 66.44 95 ASP A N 1
ATOM 717 C CA . ASP A 1 95 ? -6.632 -4.040 11.618 1.00 66.44 95 ASP A CA 1
ATOM 718 C C . ASP A 1 95 ? -5.770 -5.157 10.987 1.00 66.44 95 ASP A C 1
ATOM 720 O O . ASP A 1 95 ? -6.131 -5.812 10.011 1.00 66.44 95 ASP A O 1
ATOM 724 N N . ALA A 1 96 ? -4.550 -5.276 11.527 1.00 59.84 96 ALA A N 1
ATOM 725 C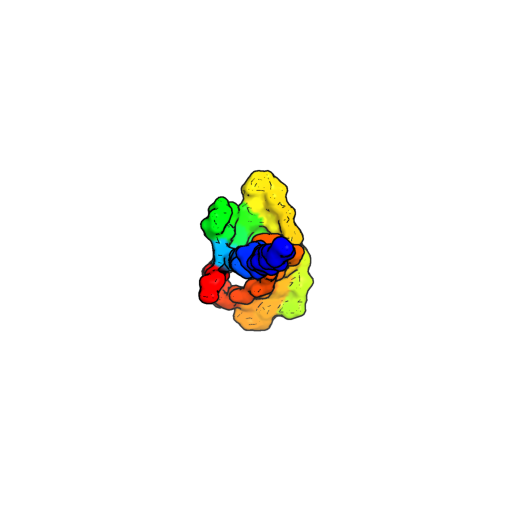 CA . ALA A 1 96 ? -3.468 -6.206 11.193 1.00 59.84 96 ALA A CA 1
ATOM 726 C C . ALA A 1 96 ? -3.829 -7.373 10.241 1.00 59.84 96 ALA A C 1
ATOM 728 O O . ALA A 1 96 ? -4.384 -8.388 10.658 1.00 59.84 96 ALA A O 1
ATOM 729 N N . GLY A 1 97 ? -3.411 -7.276 8.974 1.00 69.12 97 GLY A N 1
ATOM 730 C CA . GLY A 1 97 ? -3.636 -8.322 7.975 1.00 69.12 97 GLY A CA 1
ATOM 731 C C . GLY A 1 97 ? -2.703 -8.240 6.767 1.00 69.12 97 GLY A C 1
ATOM 732 O O . GLY A 1 97 ? -1.962 -7.267 6.588 1.00 69.12 97 GLY A O 1
ATOM 733 N N . TRP A 1 98 ? -2.724 -9.298 5.952 1.00 74.50 98 TRP A N 1
ATOM 734 C CA . TRP A 1 98 ? -2.068 -9.346 4.644 1.00 74.50 98 TRP A CA 1
ATOM 735 C C . TRP A 1 98 ? -3.133 -9.300 3.559 1.00 74.50 98 TRP A C 1
ATOM 737 O O . TRP A 1 98 ? -4.120 -10.031 3.614 1.00 74.50 98 TRP A O 1
ATOM 747 N N . TYR A 1 99 ? -2.893 -8.482 2.548 1.00 78.56 99 TYR A N 1
ATOM 748 C CA . TYR A 1 99 ? -3.817 -8.239 1.457 1.00 78.56 99 TYR A CA 1
ATOM 749 C C . TYR A 1 99 ? -3.160 -8.591 0.130 1.00 78.56 99 TYR A C 1
ATOM 751 O O . TYR A 1 99 ? -1.953 -8.411 -0.045 1.00 78.56 99 TYR A O 1
ATOM 759 N N . TYR A 1 100 ? -3.958 -9.103 -0.801 1.00 81.06 100 TYR A N 1
ATOM 760 C CA . TYR A 1 100 ? -3.509 -9.543 -2.115 1.0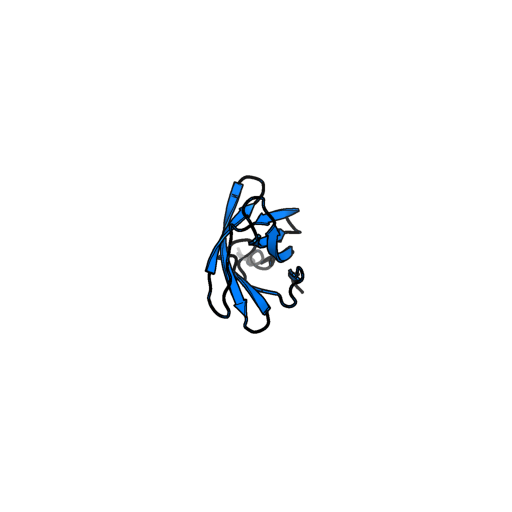0 81.06 100 TYR A CA 1
ATOM 761 C C . TYR A 1 100 ? -4.376 -8.918 -3.200 1.00 81.06 100 TYR A C 1
ATOM 763 O O . TYR A 1 100 ? -5.597 -9.039 -3.170 1.00 81.06 100 TYR A O 1
ATOM 771 N N . CYS A 1 101 ? -3.737 -8.247 -4.153 1.00 78.94 101 CYS A N 1
ATOM 772 C CA . CYS A 1 101 ? -4.402 -7.494 -5.206 1.00 78.94 101 CYS A CA 1
ATOM 773 C C . CYS A 1 101 ? -3.793 -7.824 -6.569 1.00 78.94 101 CYS A C 1
ATOM 775 O O . CYS A 1 101 ? -2.608 -7.587 -6.783 1.00 78.94 101 CYS A O 1
ATOM 777 N N . CYS A 1 102 ? -4.588 -8.335 -7.505 1.00 78.44 102 CYS A N 1
ATOM 778 C CA . CYS A 1 102 ? -4.155 -8.637 -8.870 1.00 78.44 102 CYS A CA 1
ATOM 779 C C . CYS A 1 1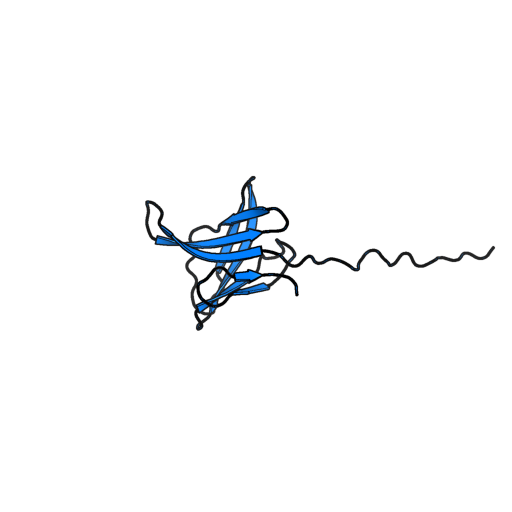02 ? -4.849 -7.742 -9.892 1.00 78.44 102 CYS A C 1
ATOM 781 O O . CYS A 1 102 ? -6.011 -7.393 -9.722 1.00 78.44 102 CYS A O 1
ATOM 783 N N . GLY A 1 103 ? -4.170 -7.474 -11.011 1.00 62.19 103 GLY A N 1
ATOM 784 C CA . GLY A 1 103 ? -4.815 -6.930 -12.212 1.00 62.19 103 GLY A CA 1
ATOM 785 C C . GLY A 1 103 ? -4.468 -5.486 -12.563 1.00 62.19 103 GLY A C 1
ATOM 786 O O . GLY A 1 103 ? -5.050 -4.955 -13.501 1.00 62.19 103 GLY A O 1
ATOM 787 N N . GLY A 1 104 ? -3.522 -4.850 -11.862 1.00 61.72 104 GLY A N 1
ATOM 788 C CA . GLY A 1 104 ? -3.053 -3.497 -12.205 1.00 61.72 104 GLY A CA 1
ATOM 789 C C . GLY A 1 104 ? -4.125 -2.404 -12.096 1.00 61.72 104 GLY A C 1
ATOM 790 O O . GLY A 1 104 ? -3.927 -1.305 -12.605 1.00 61.72 104 GLY A O 1
ATOM 791 N N . VAL A 1 105 ? -5.249 -2.716 -11.451 1.00 68.00 105 VAL A N 1
ATOM 792 C CA . VAL A 1 105 ? -6.340 -1.799 -11.127 1.00 68.00 105 VAL A CA 1
ATOM 793 C C . VAL A 1 105 ? -6.488 -1.726 -9.608 1.00 68.00 105 VAL A C 1
ATOM 795 O O . VAL A 1 105 ? -6.094 -2.674 -8.923 1.00 68.00 105 VAL A O 1
ATOM 798 N N . PRO A 1 106 ? -7.059 -0.637 -9.068 1.00 78.44 106 PRO A N 1
ATOM 799 C CA . PRO A 1 106 ? -7.291 -0.527 -7.637 1.00 78.44 106 PRO A CA 1
ATOM 800 C C . PRO A 1 106 ? -8.137 -1.700 -7.123 1.00 78.44 106 PRO A C 1
ATOM 802 O O . PRO A 1 106 ? -9.243 -1.930 -7.616 1.00 78.44 106 PRO A O 1
ATOM 805 N N . CYS A 1 107 ? -7.634 -2.431 -6.131 1.00 77.25 107 CYS A N 1
ATOM 806 C CA . CYS A 1 107 ? -8.341 -3.569 -5.550 1.00 77.25 107 CYS A CA 1
ATOM 807 C C . CYS A 1 107 ? -9.089 -3.159 -4.294 1.00 77.25 107 CYS A C 1
ATOM 809 O O . CYS A 1 107 ? -8.496 -2.589 -3.381 1.00 77.25 107 CYS A O 1
ATOM 811 N N . ASP A 1 108 ? -10.373 -3.495 -4.249 1.00 78.12 108 ASP A N 1
ATOM 812 C CA . ASP A 1 108 ? -11.215 -3.353 -3.067 1.00 78.12 108 ASP A CA 1
ATOM 813 C C . ASP A 1 108 ? -11.016 -4.584 -2.173 1.00 78.12 108 ASP A C 1
ATOM 815 O O . ASP A 1 108 ? -11.198 -5.727 -2.596 1.00 78.12 108 ASP A O 1
ATOM 819 N N . LEU A 1 109 ? -10.576 -4.340 -0.951 1.00 73.88 109 LEU A N 1
ATOM 820 C CA . LEU A 1 109 ? -10.350 -5.326 0.085 1.00 73.88 109 LEU A CA 1
ATOM 821 C C . LEU A 1 109 ? -11.531 -5.169 1.035 1.00 73.88 109 LEU A C 1
ATOM 823 O O . LEU A 1 109 ? -11.517 -4.298 1.900 1.00 73.88 109 LEU A O 1
ATOM 827 N N . ARG A 1 110 ? -12.598 -5.944 0.813 1.00 60.38 110 ARG A N 1
ATOM 828 C CA . ARG A 1 110 ? -13.735 -6.017 1.739 1.00 60.38 110 ARG A CA 1
ATOM 829 C C . ARG A 1 110 ? -13.655 -7.315 2.527 1.00 60.38 110 ARG A C 1
ATOM 831 O O . ARG A 1 110 ? -13.379 -8.351 1.918 1.00 60.38 110 ARG A O 1
ATOM 838 N N . PRO A 1 111 ? -13.939 -7.297 3.838 1.00 51.00 111 PRO A N 1
ATOM 839 C CA . PRO A 1 111 ? -14.287 -8.528 4.529 1.00 51.00 111 PRO A CA 1
ATOM 840 C C . PRO A 1 111 ? -15.537 -9.126 3.865 1.00 51.00 111 PRO A C 1
ATOM 842 O O . PRO A 1 111 ? -16.541 -8.431 3.694 1.00 51.00 111 PRO A O 1
ATOM 845 N N . HIS A 1 112 ? -15.439 -10.384 3.437 1.00 43.22 112 HIS A N 1
ATOM 846 C CA . HIS A 1 112 ? -16.580 -11.195 3.009 1.00 43.22 112 HIS A CA 1
ATOM 847 C C . HIS A 1 112 ? -17.261 -11.832 4.217 1.00 43.22 112 HIS A C 1
ATOM 849 O O . HIS A 1 112 ? -16.525 -12.279 5.127 1.00 43.22 112 HIS A O 1
#

Organism: NCBI:txid1682393

pLDDT: mean 74.42, std 16.39, range [36.78, 92.38]

Sequence (112 aa):
MKASLATSLAALVGIASAFQGQVDYRVSTGSEGNNPQLHIRDYNTGSTYYSGALYLNPDEWRNTYMTGSGGYNFPARAKKTSTNCIHVDFQGALDAGWYYCCGGVPCDLRPH